Protein AF-A0A085WSA6-F1 (afdb_monomer_lite)

pLDDT: mean 85.79, std 12.29, range [31.09, 98.12]

Sequence (160 aa):
MALFDLDTLQKKAIEDCLKFAQEHMNGDFVAEPIPVPDDAALTWDPIELRYVADRSMVLWRRYGQFEVVLDADDRVVGYVDHDKWEKCRWEPLTDAEALAIARTSGLLRPGLTLVESRQGEKGSLELRFEGKEPSDGLRVCINPARRAVISILPVEEGAR

Organism: NCBI:txid394096

Radius of gyration: 24.06 Å; chains: 1; bounding box: 56×36×71 Å

Structure (mmCIF, N/CA/C/O backbone):
data_AF-A0A085WSA6-F1
#
_entry.id   AF-A0A085WSA6-F1
#
loop_
_atom_site.group_PDB
_atom_site.id
_atom_site.type_symbol
_atom_site.label_atom_id
_atom_site.label_alt_id
_atom_site.label_comp_id
_atom_site.label_asym_id
_atom_site.label_entity_id
_atom_site.label_seq_id
_atom_site.pdbx_PDB_ins_code
_atom_site.Cartn_x
_atom_site.Cartn_y
_atom_site.Cartn_z
_atom_site.occupancy
_atom_site.B_iso_or_equiv
_atom_site.auth_seq_id
_atom_site.auth_comp_id
_atom_site.auth_asym_id
_atom_site.auth_atom_id
_atom_site.pdbx_PDB_model_num
ATOM 1 N N . MET A 1 1 ? 36.422 -4.913 -36.076 1.00 46.22 1 MET A N 1
ATOM 2 C CA . MET A 1 1 ? 35.046 -4.436 -35.834 1.00 46.22 1 MET A CA 1
ATOM 3 C C . MET A 1 1 ? 34.499 -5.299 -34.711 1.00 46.22 1 MET A C 1
ATOM 5 O O . MET A 1 1 ? 34.377 -6.498 -34.921 1.00 46.22 1 MET A O 1
ATOM 9 N N . ALA A 1 2 ? 34.355 -4.761 -33.499 1.00 44.84 2 ALA A N 1
ATOM 10 C CA . ALA A 1 2 ? 33.843 -5.550 -32.382 1.00 44.84 2 ALA A CA 1
ATOM 11 C C . ALA A 1 2 ? 32.344 -5.773 -32.617 1.00 44.84 2 ALA A C 1
ATOM 13 O O . ALA A 1 2 ? 31.564 -4.826 -32.562 1.00 44.84 2 ALA A O 1
ATOM 14 N N . LEU A 1 3 ? 31.970 -7.004 -32.965 1.00 56.03 3 LEU A N 1
ATOM 15 C CA . LEU A 1 3 ? 30.589 -7.459 -32.881 1.00 56.03 3 LEU A CA 1
ATOM 16 C C . LEU A 1 3 ? 30.274 -7.530 -31.389 1.00 56.03 3 LEU A C 1
ATOM 18 O O . LEU A 1 3 ? 30.758 -8.427 -30.705 1.00 56.03 3 LEU A O 1
ATOM 22 N N . PHE A 1 4 ? 29.559 -6.536 -30.868 1.00 60.75 4 PHE A N 1
ATOM 23 C CA . PHE A 1 4 ? 28.957 -6.677 -29.551 1.00 60.75 4 PHE A CA 1
ATOM 24 C C . PHE A 1 4 ? 27.943 -7.816 -29.635 1.00 60.75 4 PHE A C 1
ATOM 26 O O . PHE A 1 4 ? 27.105 -7.825 -30.539 1.00 60.75 4 PHE A O 1
ATOM 33 N N . ASP A 1 5 ? 28.048 -8.786 -28.732 1.00 78.62 5 ASP A N 1
ATOM 34 C 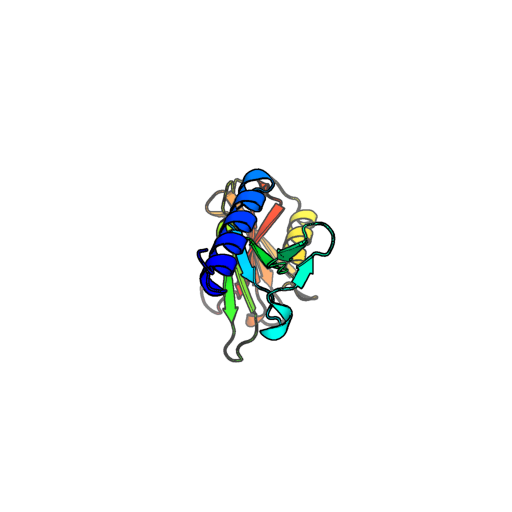CA . ASP A 1 5 ? 26.991 -9.774 -28.566 1.00 78.62 5 ASP A CA 1
ATOM 35 C C . ASP A 1 5 ? 25.708 -9.092 -28.055 1.00 78.62 5 ASP A C 1
ATOM 37 O O . ASP A 1 5 ? 25.730 -7.992 -27.485 1.00 78.62 5 ASP A O 1
ATOM 41 N N . LEU A 1 6 ? 24.566 -9.727 -28.320 1.00 76.62 6 LEU A N 1
ATOM 42 C CA . LEU A 1 6 ? 23.249 -9.204 -27.948 1.00 76.62 6 LEU A CA 1
ATOM 43 C C . LEU A 1 6 ? 23.136 -8.963 -26.436 1.00 76.62 6 LEU A C 1
ATOM 45 O O . LEU A 1 6 ? 22.513 -7.987 -26.021 1.00 76.62 6 LEU A O 1
ATOM 49 N N . ASP A 1 7 ? 23.805 -9.783 -25.626 1.00 81.50 7 ASP A N 1
ATOM 50 C CA . ASP A 1 7 ? 23.835 -9.647 -24.169 1.00 81.50 7 ASP A CA 1
ATOM 51 C C . ASP A 1 7 ? 24.497 -8.337 -23.729 1.00 81.50 7 ASP A C 1
ATOM 53 O O . ASP A 1 7 ? 24.024 -7.663 -22.810 1.00 81.50 7 ASP A O 1
ATOM 57 N N . THR A 1 8 ? 25.582 -7.939 -24.394 1.00 84.94 8 THR A N 1
ATOM 58 C CA . THR A 1 8 ? 26.280 -6.681 -24.114 1.00 84.94 8 THR A CA 1
ATOM 59 C C . THR A 1 8 ? 25.427 -5.478 -24.504 1.00 84.94 8 THR A C 1
ATOM 61 O O . THR A 1 8 ? 25.347 -4.510 -23.745 1.00 84.94 8 THR A O 1
ATOM 64 N N . LEU A 1 9 ? 24.748 -5.538 -25.654 1.00 82.56 9 LEU A N 1
ATOM 65 C CA . LEU A 1 9 ? 23.822 -4.483 -26.081 1.00 82.56 9 LEU A CA 1
ATOM 66 C C . LEU A 1 9 ? 22.624 -4.366 -25.129 1.00 82.56 9 LEU A C 1
ATOM 68 O O . LEU A 1 9 ? 22.225 -3.257 -24.777 1.00 82.56 9 LEU A O 1
ATOM 72 N N . GLN A 1 10 ? 22.103 -5.496 -24.647 1.00 82.44 10 GLN A N 1
ATOM 73 C CA . GLN A 1 10 ? 21.009 -5.527 -23.682 1.00 82.44 10 GLN A CA 1
ATOM 74 C C . GLN A 1 10 ? 21.408 -4.911 -22.338 1.00 82.44 10 GLN A C 1
ATOM 76 O O . GLN A 1 10 ? 20.665 -4.091 -21.800 1.00 82.44 10 GLN A O 1
ATOM 81 N N . LYS A 1 11 ? 22.585 -5.258 -21.802 1.00 87.31 11 LYS A N 1
ATOM 82 C CA . LYS A 1 11 ? 23.098 -4.654 -20.560 1.00 87.31 11 LYS A CA 1
ATOM 83 C C . LYS A 1 11 ? 23.214 -3.140 -20.683 1.00 87.31 11 LYS A C 1
ATOM 85 O O . LYS A 1 11 ? 22.754 -2.421 -19.803 1.00 87.31 11 LYS A O 1
ATOM 90 N N . LYS A 1 12 ? 23.750 -2.661 -21.806 1.00 87.94 12 LYS A N 1
ATOM 91 C CA . LYS A 1 12 ? 23.886 -1.228 -22.058 1.00 87.94 12 LYS A CA 1
ATOM 92 C C . LYS A 1 12 ? 22.534 -0.515 -22.158 1.00 87.94 12 LYS A C 1
ATOM 94 O O . LYS A 1 12 ? 22.364 0.545 -21.570 1.00 87.94 12 LYS A O 1
ATOM 99 N N . ALA A 1 13 ? 21.558 -1.114 -22.838 1.00 86.38 13 ALA A N 1
ATOM 100 C CA . ALA A 1 13 ? 20.213 -0.551 -22.923 1.00 86.38 13 ALA A CA 1
ATOM 101 C C . ALA A 1 13 ? 19.529 -0.459 -21.543 1.00 86.38 13 ALA A C 1
ATOM 103 O O . ALA A 1 13 ? 18.841 0.521 -21.260 1.00 86.38 13 ALA A O 1
ATOM 104 N N . ILE A 1 14 ? 19.750 -1.445 -20.662 1.00 90.06 14 ILE A N 1
ATOM 105 C CA . ILE A 1 14 ? 19.286 -1.406 -19.265 1.00 90.06 14 ILE A CA 1
ATOM 106 C C . ILE A 1 14 ? 19.958 -0.254 -18.505 1.00 90.06 14 ILE A C 1
ATOM 108 O O . ILE A 1 14 ? 19.267 0.513 -17.836 1.00 90.06 14 ILE A O 1
ATOM 112 N N . GLU A 1 15 ? 21.281 -0.105 -18.619 1.00 91.56 15 GLU A N 1
ATOM 113 C CA . GLU A 1 15 ? 22.037 0.980 -17.974 1.00 91.56 15 GLU A CA 1
ATOM 114 C C . GLU A 1 15 ? 21.551 2.367 -18.420 1.00 91.56 15 GLU A C 1
ATOM 116 O O . GLU A 1 15 ? 21.279 3.222 -17.576 1.00 91.56 15 GLU A O 1
ATOM 121 N N . ASP A 1 16 ? 21.378 2.575 -19.728 1.00 90.19 16 ASP A N 1
ATOM 122 C CA . ASP A 1 16 ? 20.907 3.844 -20.289 1.00 90.19 16 ASP A CA 1
ATOM 123 C C . ASP A 1 16 ? 19.463 4.155 -19.847 1.00 90.19 16 ASP A C 1
ATOM 125 O O . ASP A 1 16 ? 19.151 5.294 -19.488 1.00 90.19 16 ASP A O 1
ATOM 129 N N . CYS A 1 17 ? 18.591 3.141 -19.791 1.00 89.81 17 CYS A N 1
ATOM 130 C CA . CYS A 1 17 ? 17.216 3.287 -19.309 1.00 89.81 17 CYS A CA 1
ATOM 131 C C . CYS A 1 17 ? 17.165 3.664 -17.819 1.00 89.81 17 CYS A C 1
ATOM 133 O O . CYS A 1 17 ? 16.445 4.589 -17.432 1.00 89.81 17 CYS A O 1
ATOM 135 N N . LEU A 1 18 ? 17.965 2.996 -16.981 1.00 91.50 18 LEU A N 1
ATOM 136 C CA . LEU A 1 18 ? 18.064 3.304 -15.552 1.00 91.50 18 LEU A CA 1
ATOM 137 C C . LEU A 1 18 ? 18.642 4.698 -15.309 1.00 91.50 18 LEU A C 1
ATOM 139 O O . LEU A 1 18 ? 18.139 5.422 -14.450 1.00 91.50 18 LEU A O 1
ATOM 143 N N . LYS A 1 19 ? 19.654 5.100 -16.081 1.00 92.81 19 LYS A N 1
ATOM 144 C CA . LYS A 1 19 ? 20.222 6.448 -16.010 1.00 92.81 19 LYS A CA 1
ATOM 145 C C . LYS A 1 19 ? 19.176 7.507 -16.358 1.00 92.81 19 LYS A C 1
ATOM 147 O O . LYS A 1 19 ? 19.000 8.457 -15.599 1.00 92.81 19 LYS A O 1
ATOM 152 N N . PHE A 1 20 ? 18.438 7.319 -17.453 1.00 90.75 20 PHE A N 1
ATOM 153 C CA . PHE A 1 20 ? 17.351 8.223 -17.829 1.00 90.75 20 PHE A CA 1
ATOM 154 C C . PHE A 1 20 ? 16.303 8.339 -16.712 1.00 90.75 20 PHE A C 1
ATOM 156 O O . PHE A 1 20 ? 15.896 9.448 -16.360 1.00 90.75 20 PHE A O 1
ATOM 163 N N . ALA A 1 21 ? 15.906 7.208 -16.117 1.00 89.38 21 ALA A N 1
ATOM 164 C CA . ALA A 1 21 ? 14.967 7.169 -15.002 1.00 89.38 21 ALA A CA 1
ATOM 165 C C . ALA A 1 21 ? 15.470 7.948 -13.779 1.00 89.38 21 ALA A C 1
ATOM 167 O O . ALA A 1 21 ? 14.713 8.728 -13.212 1.00 89.38 21 ALA A O 1
ATOM 168 N N . GLN A 1 22 ? 16.739 7.779 -13.402 1.00 89.19 22 GLN A N 1
ATOM 169 C CA . GLN A 1 22 ? 17.362 8.490 -12.279 1.00 89.19 22 GLN A CA 1
ATOM 170 C C . GLN A 1 22 ? 17.465 10.004 -12.516 1.00 89.19 22 GLN A C 1
ATOM 172 O O . GLN A 1 22 ? 17.350 10.780 -11.571 1.00 89.19 22 GLN A O 1
ATOM 177 N N . GLU A 1 23 ? 17.680 10.432 -13.762 1.00 92.69 23 GLU A N 1
ATOM 178 C CA . GLU A 1 23 ? 17.789 11.852 -14.119 1.00 92.69 23 GLU A CA 1
ATOM 179 C C . GLU A 1 23 ? 16.428 12.569 -14.152 1.00 92.69 23 GLU A C 1
ATOM 181 O O . GLU A 1 23 ? 16.361 13.768 -13.879 1.00 92.69 23 GLU A O 1
ATOM 186 N N . HIS A 1 24 ? 15.343 11.855 -14.472 1.00 89.69 24 HIS A N 1
ATOM 187 C CA . HIS A 1 24 ? 14.033 12.465 -14.744 1.00 89.69 24 HIS A CA 1
ATOM 188 C C . HIS A 1 24 ? 12.942 12.096 -13.733 1.00 89.69 24 HIS A C 1
ATOM 190 O O . HIS A 1 24 ? 11.875 12.713 -13.730 1.00 89.69 24 HIS A O 1
ATOM 196 N N . MET A 1 25 ? 13.168 11.097 -12.878 1.00 85.94 25 MET A N 1
ATOM 197 C CA . MET A 1 25 ? 12.170 10.587 -11.942 1.00 85.94 25 MET A CA 1
ATOM 198 C C . MET A 1 25 ? 12.766 10.335 -10.556 1.00 85.94 25 MET A C 1
ATOM 200 O O . MET A 1 25 ? 13.924 9.966 -10.405 1.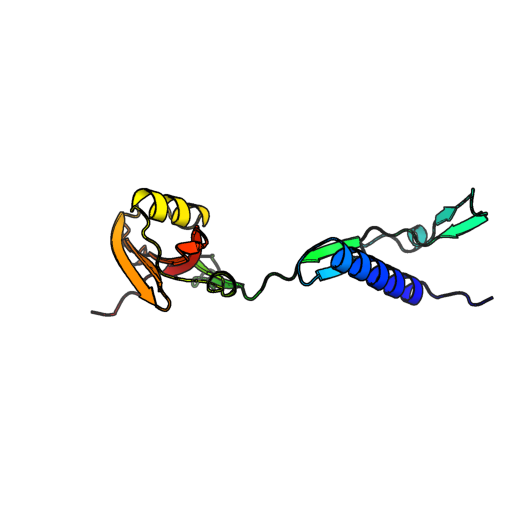00 85.94 25 MET A O 1
ATOM 204 N N . ASN A 1 26 ? 11.932 10.465 -9.523 1.00 76.69 26 ASN A N 1
ATOM 205 C CA . ASN A 1 26 ? 12.326 10.170 -8.147 1.00 76.69 26 ASN A CA 1
ATOM 206 C C . ASN A 1 26 ? 11.987 8.720 -7.773 1.00 76.69 26 ASN A C 1
ATOM 208 O O . ASN A 1 26 ? 10.811 8.343 -7.765 1.00 76.69 26 ASN A O 1
ATOM 212 N N . GLY A 1 27 ? 12.993 7.944 -7.372 1.00 78.00 27 GLY A N 1
ATOM 213 C CA . GLY A 1 27 ? 12.833 6.596 -6.829 1.00 78.00 27 GLY A CA 1
ATOM 214 C C . GLY A 1 27 ? 13.989 5.671 -7.188 1.00 78.00 27 GLY A C 1
ATOM 215 O O . GLY A 1 27 ? 14.862 6.027 -7.976 1.00 78.00 27 GLY A O 1
ATOM 216 N N . ASP A 1 28 ? 13.955 4.468 -6.625 1.00 83.81 28 ASP A N 1
ATOM 217 C CA . ASP A 1 28 ? 14.820 3.373 -7.048 1.00 83.81 28 ASP A CA 1
ATOM 218 C C . ASP A 1 28 ? 14.109 2.588 -8.148 1.00 83.81 28 ASP A C 1
ATOM 220 O O . ASP A 1 28 ? 12.935 2.241 -8.003 1.00 83.81 28 ASP A O 1
ATOM 224 N N . PHE A 1 29 ? 14.796 2.304 -9.253 1.00 88.75 29 PHE A N 1
ATOM 225 C CA . PHE A 1 29 ? 14.196 1.665 -10.424 1.00 88.75 29 PHE A CA 1
ATOM 226 C C . PHE A 1 29 ? 14.914 0.370 -10.808 1.00 88.75 29 PHE A C 1
ATOM 228 O O . PHE A 1 29 ? 16.105 0.192 -10.554 1.00 88.75 29 PHE A O 1
ATOM 235 N N . VAL A 1 30 ? 14.169 -0.534 -11.436 1.00 90.19 30 VAL A N 1
ATOM 236 C CA . VAL A 1 30 ? 14.650 -1.748 -12.097 1.00 90.19 30 VAL A CA 1
ATOM 237 C C . VAL A 1 30 ? 14.122 -1.717 -13.523 1.00 90.19 30 VAL A C 1
ATOM 239 O O . VAL A 1 30 ? 12.931 -1.500 -13.726 1.00 90.19 30 VAL A O 1
ATOM 242 N N . ALA A 1 31 ? 14.996 -1.915 -14.504 1.00 90.88 31 ALA A N 1
ATOM 243 C CA . ALA A 1 31 ? 14.615 -2.000 -15.907 1.00 90.88 31 ALA A CA 1
ATOM 244 C C . ALA A 1 31 ? 14.737 -3.450 -16.377 1.00 90.88 31 ALA A C 1
ATOM 246 O O . ALA A 1 31 ? 15.751 -4.105 -16.128 1.00 90.88 31 ALA A O 1
ATOM 247 N N . GLU A 1 32 ? 13.707 -3.935 -17.059 1.00 88.75 32 GLU A N 1
ATOM 248 C CA . GLU A 1 32 ? 13.643 -5.284 -17.611 1.00 88.75 32 GLU A CA 1
ATOM 249 C C . GLU A 1 32 ? 13.273 -5.216 -19.097 1.00 88.75 32 GLU A C 1
ATOM 251 O O . GLU A 1 32 ? 12.353 -4.482 -19.468 1.00 88.75 32 GLU A O 1
ATOM 256 N N . PRO A 1 33 ? 13.960 -5.965 -19.973 1.00 86.19 33 PRO A N 1
ATOM 257 C CA . PRO A 1 33 ? 13.609 -6.007 -21.384 1.00 86.19 33 PRO A CA 1
ATOM 258 C C . PRO A 1 33 ? 12.274 -6.715 -21.584 1.00 86.19 33 PRO A C 1
ATOM 260 O O . PRO A 1 33 ? 12.040 -7.789 -21.029 1.00 86.19 33 PRO A O 1
ATOM 263 N N . ILE A 1 34 ? 11.421 -6.146 -22.436 1.00 82.75 34 ILE A N 1
ATOM 264 C CA . ILE A 1 34 ? 10.235 -6.859 -22.906 1.00 82.75 34 ILE A CA 1
ATOM 265 C C . ILE A 1 34 ? 10.715 -8.014 -23.797 1.00 82.75 34 ILE A C 1
ATOM 267 O O . ILE A 1 34 ? 11.481 -7.766 -24.736 1.00 82.75 34 ILE A O 1
ATOM 271 N N . PRO A 1 35 ? 10.301 -9.267 -23.528 1.00 77.81 35 PRO A N 1
ATOM 272 C CA . PRO A 1 35 ? 10.678 -10.396 -24.363 1.00 77.81 35 PRO A CA 1
ATOM 273 C C . PRO A 1 35 ? 10.200 -10.178 -25.801 1.00 77.81 35 PRO A C 1
ATOM 275 O O . PRO A 1 35 ? 9.007 -10.007 -26.050 1.00 77.81 35 PRO A O 1
ATOM 278 N N . VAL A 1 36 ? 11.137 -10.209 -26.744 1.00 70.06 36 VAL A N 1
ATOM 279 C CA . VAL A 1 36 ? 10.875 -10.232 -28.186 1.00 70.06 36 VAL A CA 1
ATOM 280 C C . VAL A 1 36 ? 11.586 -11.440 -28.794 1.00 70.06 36 VAL A C 1
ATOM 282 O O . VAL A 1 36 ? 12.613 -11.854 -28.249 1.00 70.06 36 VAL A O 1
ATOM 285 N N . PRO A 1 37 ? 11.063 -12.020 -29.890 1.00 71.75 37 PRO A N 1
ATOM 286 C CA . PRO A 1 37 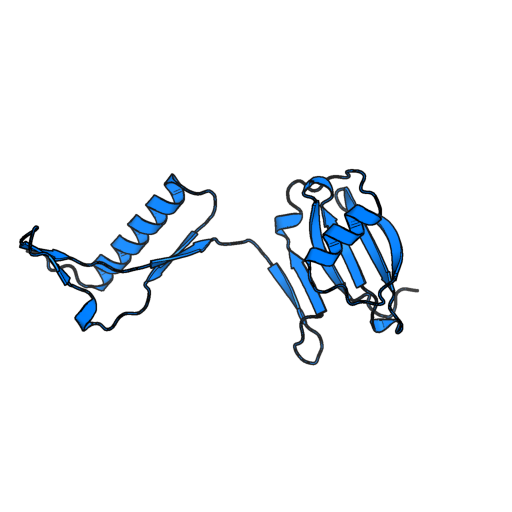? 11.767 -13.050 -30.648 1.00 71.75 37 PRO A CA 1
ATOM 287 C C . PRO A 1 37 ? 13.207 -12.629 -30.996 1.00 71.75 37 PRO A C 1
ATOM 289 O O . PRO A 1 37 ? 13.458 -11.457 -31.283 1.00 71.75 37 PRO A O 1
ATOM 292 N N . ASP A 1 38 ? 14.156 -13.570 -30.968 1.00 64.44 38 ASP A N 1
ATOM 293 C CA . ASP A 1 38 ? 15.588 -13.275 -31.159 1.00 64.44 38 ASP A CA 1
ATOM 294 C C . ASP A 1 38 ? 15.906 -12.671 -32.539 1.00 64.44 38 ASP A C 1
ATOM 296 O O . ASP A 1 38 ? 16.843 -11.883 -32.676 1.00 64.44 38 ASP A O 1
ATOM 300 N N . ASP A 1 39 ? 15.097 -12.977 -33.556 1.00 63.50 39 ASP A N 1
ATOM 301 C CA . ASP A 1 39 ? 15.182 -12.410 -34.906 1.00 63.50 39 ASP A CA 1
ATOM 302 C C . ASP A 1 39 ? 14.682 -10.955 -34.999 1.00 63.50 39 ASP A C 1
ATOM 304 O O . ASP A 1 39 ? 14.947 -10.280 -35.993 1.00 63.50 39 ASP A O 1
ATOM 308 N N . ALA A 1 40 ? 14.034 -10.442 -33.949 1.00 62.88 40 ALA A N 1
ATOM 309 C CA . ALA A 1 40 ? 13.605 -9.050 -33.813 1.00 62.88 40 ALA A CA 1
ATOM 310 C C . ALA A 1 40 ? 14.545 -8.206 -32.925 1.00 62.88 40 ALA A C 1
ATOM 312 O O . ALA A 1 40 ? 14.266 -7.038 -32.662 1.00 62.88 40 ALA A O 1
ATOM 313 N N . ALA A 1 41 ? 15.659 -8.774 -32.448 1.00 65.81 41 ALA A N 1
ATOM 314 C CA . ALA A 1 41 ? 16.577 -8.097 -31.529 1.00 65.81 41 ALA A CA 1
ATOM 315 C C . ALA A 1 41 ? 17.419 -6.984 -32.179 1.00 65.81 41 ALA A C 1
ATOM 317 O O . ALA A 1 41 ? 17.917 -6.104 -31.473 1.00 65.81 41 ALA A O 1
ATOM 318 N N . LEU A 1 42 ? 17.602 -7.047 -33.501 1.00 76.81 42 LEU A N 1
ATOM 319 C CA . LEU A 1 42 ? 18.316 -6.059 -34.304 1.00 76.81 42 LEU A CA 1
ATOM 320 C C . LEU A 1 42 ? 17.452 -5.660 -35.493 1.00 76.81 42 LEU A C 1
ATOM 322 O O . LEU A 1 42 ? 17.048 -6.503 -36.291 1.00 76.81 42 LEU A O 1
ATOM 326 N N . THR A 1 43 ? 17.224 -4.366 -35.649 1.00 77.50 43 THR A N 1
ATOM 327 C CA . THR A 1 43 ? 16.494 -3.798 -36.780 1.00 77.50 43 THR A CA 1
ATOM 328 C C . THR A 1 43 ? 17.466 -3.037 -37.676 1.00 77.50 43 THR A C 1
ATOM 330 O O . THR A 1 43 ? 18.408 -2.403 -37.206 1.00 77.50 43 THR A O 1
ATOM 333 N N . TRP A 1 44 ? 17.307 -3.148 -38.996 1.00 83.44 44 TRP A N 1
ATOM 334 C CA . TRP A 1 44 ? 18.098 -2.349 -39.934 1.00 83.44 44 TRP A CA 1
ATOM 335 C C . TRP A 1 44 ? 17.558 -0.919 -39.968 1.00 83.44 44 TRP A C 1
ATOM 337 O O . TRP A 1 44 ? 16.395 -0.716 -40.317 1.00 83.44 44 TRP A O 1
ATOM 347 N N . ASP A 1 45 ? 18.404 0.059 -39.649 1.00 82.19 45 ASP A N 1
ATOM 348 C CA . ASP A 1 45 ? 18.097 1.477 -39.802 1.00 82.19 45 ASP A CA 1
ATOM 349 C C . ASP A 1 45 ? 18.575 1.961 -41.188 1.00 82.19 45 ASP A C 1
ATOM 351 O O . ASP A 1 45 ? 19.786 2.031 -41.436 1.00 82.19 45 ASP A O 1
ATOM 355 N N . PRO A 1 46 ? 17.657 2.295 -42.118 1.00 84.38 46 PRO A N 1
ATOM 356 C CA . PRO A 1 46 ? 18.020 2.734 -43.462 1.00 84.38 46 PRO A CA 1
ATOM 357 C C . PRO A 1 46 ? 18.551 4.175 -43.523 1.00 84.38 46 PRO A C 1
ATOM 359 O O . PRO A 1 46 ? 19.098 4.554 -44.557 1.00 84.38 46 PRO A O 1
ATOM 362 N N . ILE A 1 47 ? 18.386 4.978 -42.469 1.00 85.94 47 ILE A N 1
ATOM 363 C CA . ILE A 1 47 ? 18.894 6.356 -42.391 1.00 85.94 47 ILE A CA 1
ATOM 364 C C . ILE A 1 47 ? 20.345 6.325 -41.918 1.00 85.94 47 ILE A C 1
ATOM 366 O O . ILE A 1 47 ? 21.228 6.903 -42.549 1.00 85.94 47 ILE A O 1
ATOM 370 N N . GLU A 1 48 ? 20.595 5.597 -40.834 1.00 83.75 48 GLU A N 1
ATOM 371 C CA . GLU A 1 48 ? 21.920 5.474 -40.222 1.00 83.75 48 GLU A CA 1
ATOM 372 C C . GLU A 1 48 ? 22.795 4.401 -40.897 1.00 83.75 48 GLU A C 1
ATOM 374 O O . GLU A 1 48 ? 23.978 4.268 -40.576 1.00 83.75 48 GLU A O 1
ATOM 379 N N . LEU A 1 49 ? 22.218 3.631 -41.830 1.00 88.19 49 LEU A N 1
ATOM 380 C CA . LEU A 1 49 ? 22.860 2.559 -42.599 1.00 88.19 49 LEU A CA 1
ATOM 381 C C . LEU A 1 49 ? 23.561 1.517 -41.708 1.00 88.19 49 LEU A C 1
ATOM 383 O O . LEU A 1 49 ? 24.669 1.059 -42.006 1.00 88.19 49 LEU A O 1
ATOM 387 N N . ARG A 1 50 ? 22.914 1.138 -40.600 1.00 81.62 50 ARG A N 1
ATOM 388 C CA . ARG A 1 50 ? 23.434 0.167 -39.623 1.00 81.62 50 ARG A CA 1
ATOM 389 C C . ARG A 1 50 ? 22.316 -0.629 -38.959 1.00 81.62 50 ARG A C 1
ATOM 391 O O . ARG A 1 50 ? 21.177 -0.182 -38.894 1.00 81.62 50 ARG A O 1
ATOM 398 N N . TYR A 1 51 ? 22.662 -1.792 -38.408 1.00 80.25 51 TYR A N 1
ATOM 399 C CA . TYR A 1 51 ? 21.776 -2.488 -37.476 1.00 80.25 51 TYR A CA 1
ATOM 400 C C . TYR A 1 51 ? 21.760 -1.760 -36.133 1.00 80.25 51 TYR A C 1
ATOM 402 O O . TYR A 1 51 ? 22.819 -1.438 -35.586 1.00 80.25 51 TYR A O 1
ATOM 410 N N . VAL A 1 52 ? 20.564 -1.522 -35.609 1.00 81.69 52 VAL A N 1
ATOM 411 C CA . VAL A 1 52 ? 20.325 -0.920 -34.300 1.00 81.69 52 VAL A CA 1
ATOM 412 C C . VAL A 1 52 ? 19.614 -1.926 -33.401 1.00 81.69 52 VAL A C 1
ATOM 414 O O . VAL A 1 52 ? 18.781 -2.710 -33.850 1.00 81.69 52 VAL A O 1
ATOM 417 N N . ALA A 1 53 ? 19.979 -1.929 -32.123 1.00 77.62 53 ALA A N 1
ATOM 418 C CA . ALA A 1 53 ? 19.259 -2.670 -31.098 1.00 77.62 53 ALA A CA 1
ATOM 419 C C . ALA A 1 53 ? 18.228 -1.724 -30.478 1.00 77.62 53 ALA A C 1
ATOM 421 O O . ALA A 1 53 ? 18.568 -0.941 -29.593 1.00 77.62 53 ALA A O 1
ATOM 422 N N . ASP A 1 54 ? 16.994 -1.773 -30.976 1.00 72.19 54 ASP A N 1
ATOM 423 C CA . ASP A 1 54 ? 15.862 -1.051 -30.396 1.00 72.19 54 ASP A CA 1
ATOM 424 C C . ASP A 1 54 ? 14.998 -2.040 -29.609 1.00 72.19 54 ASP A C 1
ATOM 426 O O . ASP A 1 54 ? 14.426 -2.976 -30.172 1.00 72.19 54 ASP A O 1
ATOM 430 N N . ARG A 1 55 ? 14.960 -1.880 -28.284 1.00 72.81 55 ARG A N 1
ATOM 431 C CA . ARG A 1 55 ? 14.173 -2.734 -27.393 1.00 72.81 55 ARG A CA 1
ATOM 432 C C . ARG A 1 55 ? 13.358 -1.886 -26.439 1.00 72.81 55 ARG A C 1
ATOM 434 O O . ARG A 1 55 ? 13.888 -1.062 -25.698 1.00 72.81 55 ARG A O 1
ATOM 441 N N . SER A 1 56 ? 12.064 -2.179 -26.397 1.00 81.69 56 SER A N 1
ATOM 442 C CA . SER A 1 56 ? 11.189 -1.661 -25.354 1.00 81.69 56 SER A CA 1
ATOM 443 C C . SER A 1 56 ? 11.546 -2.290 -24.005 1.00 81.69 56 SER A C 1
ATOM 445 O O . SER A 1 56 ? 11.753 -3.502 -23.898 1.00 81.69 56 SER A O 1
ATOM 447 N N . MET A 1 57 ? 11.601 -1.453 -22.975 1.00 85.00 57 MET A N 1
ATOM 448 C CA . MET A 1 57 ? 11.887 -1.844 -21.597 1.00 85.00 57 MET A CA 1
ATOM 449 C C . MET A 1 57 ? 10.653 -1.595 -20.731 1.00 85.00 57 MET A C 1
ATOM 451 O O . MET A 1 57 ? 9.940 -0.608 -20.926 1.00 85.00 57 MET A O 1
ATOM 455 N N . VAL A 1 58 ? 10.428 -2.459 -19.746 1.00 88.56 58 VAL A N 1
ATOM 456 C CA . VAL A 1 58 ? 9.554 -2.159 -18.611 1.00 88.56 58 VAL A CA 1
ATOM 457 C C . VAL A 1 58 ? 10.416 -1.578 -17.507 1.00 88.56 58 VAL A C 1
ATOM 459 O O . VAL A 1 58 ? 11.453 -2.139 -17.155 1.00 88.56 58 VAL A O 1
ATOM 462 N N . LEU A 1 59 ? 9.981 -0.451 -16.955 1.00 87.12 59 LEU A N 1
ATOM 463 C CA . LEU A 1 59 ? 10.633 0.173 -15.820 1.00 87.12 59 LEU A CA 1
ATOM 464 C C . LEU A 1 59 ? 9.757 0.016 -14.579 1.00 87.12 59 LEU A C 1
ATOM 466 O O . LEU A 1 59 ? 8.674 0.592 -14.479 1.00 87.12 59 LEU A O 1
ATOM 470 N N . TRP A 1 60 ? 10.251 -0.751 -13.618 1.00 85.62 60 TRP A N 1
ATOM 471 C CA . TRP A 1 60 ? 9.630 -0.948 -12.321 1.00 85.62 60 TRP A CA 1
ATOM 472 C C . TRP A 1 60 ? 10.245 0.015 -11.316 1.00 85.62 60 TRP A C 1
ATOM 474 O O . TRP A 1 60 ? 11.461 0.050 -11.141 1.00 85.62 60 TRP A O 1
ATOM 484 N N . ARG A 1 61 ? 9.420 0.775 -10.599 1.00 82.69 61 ARG A N 1
ATOM 485 C CA . ARG A 1 61 ? 9.882 1.467 -9.395 1.00 82.69 61 ARG A CA 1
ATOM 486 C C . ARG A 1 61 ? 9.892 0.465 -8.246 1.00 82.69 61 ARG A C 1
ATOM 488 O O . ARG A 1 61 ? 8.862 -0.146 -7.969 1.00 82.69 61 ARG A O 1
ATOM 495 N N . ARG A 1 62 ? 11.023 0.318 -7.558 1.00 73.62 62 ARG A N 1
ATOM 496 C CA . ARG A 1 62 ? 11.066 -0.367 -6.267 1.00 73.62 62 ARG A CA 1
ATOM 497 C C . ARG A 1 62 ? 10.244 0.461 -5.286 1.00 73.62 62 ARG A C 1
ATOM 499 O O . ARG A 1 62 ? 10.649 1.546 -4.875 1.00 73.62 62 ARG A O 1
ATOM 506 N N . TYR A 1 63 ? 9.056 -0.032 -4.978 1.00 68.81 63 TYR A N 1
ATOM 507 C CA . TYR A 1 63 ? 8.351 0.348 -3.764 1.00 68.81 63 TYR A CA 1
ATOM 508 C C . TYR A 1 63 ? 8.974 -0.439 -2.608 1.00 68.81 63 TYR A C 1
ATOM 510 O O . TYR A 1 63 ? 9.535 -1.515 -2.835 1.00 68.81 63 TYR A O 1
ATOM 518 N N . GLY A 1 64 ? 8.984 0.128 -1.405 1.00 69.69 64 GLY A N 1
ATOM 519 C CA . GLY A 1 64 ? 9.616 -0.499 -0.255 1.00 69.69 64 GLY A CA 1
ATOM 520 C C . GLY A 1 64 ? 8.848 -1.714 0.252 1.00 69.69 64 GLY A C 1
ATOM 521 O O . GLY A 1 64 ? 8.099 -2.370 -0.474 1.00 69.69 64 GLY A O 1
ATOM 522 N N . GLN A 1 65 ? 9.100 -2.077 1.505 1.00 72.00 65 GLN A N 1
ATOM 523 C CA . GLN A 1 65 ? 8.592 -3.329 2.056 1.00 72.00 65 GLN A CA 1
ATOM 524 C C . GLN A 1 65 ? 7.075 -3.261 2.261 1.00 72.00 65 GLN A C 1
ATOM 526 O O . GLN A 1 65 ? 6.570 -2.471 3.061 1.00 72.00 65 GLN A O 1
ATOM 531 N N . PHE A 1 66 ? 6.368 -4.128 1.538 1.00 83.69 66 PHE A N 1
ATOM 532 C CA . PHE A 1 66 ? 4.931 -4.327 1.639 1.00 83.69 66 PHE A CA 1
ATOM 533 C C . PHE A 1 66 ? 4.663 -5.785 2.010 1.00 83.69 66 PHE A C 1
ATOM 535 O O . PHE A 1 66 ? 4.991 -6.699 1.253 1.00 83.69 66 PHE A O 1
ATOM 542 N N . GLU A 1 67 ? 4.096 -6.005 3.189 1.00 90.81 67 GLU A N 1
ATOM 543 C CA . GLU A 1 67 ? 3.740 -7.326 3.696 1.00 90.81 67 GLU A CA 1
ATOM 544 C C . GLU A 1 67 ? 2.247 -7.553 3.500 1.00 90.81 67 GLU A C 1
ATOM 546 O O . GLU A 1 67 ? 1.434 -6.707 3.867 1.00 90.81 67 GLU A O 1
ATOM 551 N N . VAL A 1 68 ? 1.875 -8.702 2.943 1.00 92.69 68 VAL A N 1
ATOM 552 C CA . VAL A 1 68 ? 0.477 -9.108 2.778 1.00 92.69 68 VAL A CA 1
ATOM 553 C C . VAL A 1 68 ? 0.155 -10.154 3.834 1.00 92.69 68 VAL A C 1
ATOM 555 O O . VAL A 1 68 ? 0.900 -11.117 3.998 1.00 92.69 68 VAL A O 1
ATOM 558 N N . VAL A 1 69 ? -0.960 -9.974 4.538 1.00 92.19 69 VAL A N 1
ATOM 559 C CA . VAL A 1 69 ? -1.461 -10.948 5.510 1.00 92.19 69 VAL A CA 1
ATOM 560 C C . VAL A 1 69 ? -2.477 -11.842 4.815 1.00 92.19 69 VAL A C 1
ATOM 562 O O . VAL A 1 69 ? -3.460 -11.346 4.252 1.00 92.19 69 VAL A O 1
ATOM 565 N N . LEU A 1 70 ? -2.221 -13.148 4.861 1.00 91.31 70 LEU A N 1
ATOM 566 C CA . LEU A 1 70 ? -3.081 -14.184 4.301 1.00 91.31 70 LEU A CA 1
ATOM 567 C C . LEU A 1 70 ? -3.781 -14.962 5.420 1.00 91.31 70 LEU A C 1
ATOM 569 O O . LEU A 1 70 ? -3.218 -15.130 6.503 1.00 91.31 70 LEU A O 1
ATOM 573 N N . ASP A 1 71 ? -5.004 -15.418 5.162 1.00 88.31 71 ASP A N 1
ATOM 574 C CA . ASP A 1 71 ? -5.671 -16.410 6.006 1.00 88.31 71 ASP A CA 1
ATOM 575 C C . ASP A 1 71 ? -5.222 -17.844 5.663 1.00 88.31 71 ASP A C 1
ATOM 577 O O . ASP A 1 71 ? -4.337 -18.065 4.836 1.00 88.31 71 ASP A O 1
ATOM 581 N N . ALA A 1 72 ? -5.827 -18.837 6.320 1.00 88.94 72 ALA A N 1
ATOM 582 C CA . ALA A 1 72 ? -5.516 -20.250 6.104 1.00 88.94 72 ALA A CA 1
ATOM 583 C C . ALA A 1 72 ? -5.885 -20.769 4.697 1.00 88.94 72 ALA A C 1
ATOM 585 O O . ALA A 1 72 ? -5.427 -21.846 4.321 1.00 88.94 72 ALA A O 1
ATOM 586 N N . ASP A 1 73 ? -6.692 -20.020 3.938 1.00 93.31 73 ASP A N 1
ATOM 587 C CA . ASP A 1 73 ? -7.117 -20.337 2.571 1.00 93.31 73 ASP A CA 1
ATOM 588 C C . ASP A 1 73 ? -6.336 -19.510 1.521 1.00 93.31 73 ASP A C 1
ATOM 590 O O . ASP A 1 73 ? -6.793 -19.361 0.383 1.00 93.31 73 ASP A O 1
ATOM 594 N N . ASP A 1 74 ? -5.188 -18.931 1.897 1.00 89.31 74 ASP A N 1
ATOM 595 C CA . ASP A 1 74 ? -4.350 -18.048 1.070 1.00 89.31 74 ASP A CA 1
ATOM 596 C C . ASP A 1 74 ? -5.074 -16.785 0.554 1.00 89.31 74 ASP A C 1
ATOM 598 O O . ASP A 1 74 ? -4.707 -16.200 -0.473 1.00 89.31 74 ASP A O 1
ATOM 602 N N . ARG A 1 75 ? -6.112 -16.313 1.256 1.00 87.88 75 ARG A N 1
ATOM 603 C CA . ARG A 1 75 ? -6.836 -15.087 0.884 1.00 87.88 75 ARG A CA 1
ATOM 604 C C . ARG A 1 75 ? -6.260 -13.878 1.596 1.00 87.88 75 ARG A C 1
ATOM 606 O O . ARG A 1 75 ? -5.940 -13.922 2.778 1.00 87.88 75 ARG A O 1
ATOM 613 N N . VAL A 1 76 ? -6.212 -12.750 0.890 1.00 89.81 76 VAL A N 1
ATOM 614 C CA . VAL A 1 76 ? -5.752 -11.476 1.455 1.00 89.81 76 VAL A CA 1
ATOM 615 C C . VAL A 1 76 ? -6.744 -10.960 2.497 1.00 89.81 76 VAL A C 1
ATOM 617 O O . VAL A 1 76 ? -7.877 -10.601 2.168 1.00 89.81 76 VAL A O 1
ATOM 620 N N . VAL A 1 77 ? -6.287 -10.869 3.745 1.00 91.25 77 VAL A N 1
ATOM 621 C CA . VAL A 1 77 ? -7.065 -10.352 4.884 1.00 91.25 77 VAL A CA 1
ATOM 622 C C . VAL A 1 77 ? -6.466 -9.092 5.505 1.00 91.25 77 VAL A C 1
ATOM 624 O O . VAL A 1 77 ? -7.110 -8.438 6.322 1.00 91.25 77 VAL A O 1
ATOM 627 N N . GLY A 1 78 ? -5.258 -8.707 5.099 1.00 93.69 78 GLY A N 1
ATOM 628 C CA . GLY A 1 78 ? -4.581 -7.535 5.634 1.00 93.69 78 GLY A CA 1
ATOM 629 C C . GLY A 1 78 ? -3.289 -7.209 4.904 1.00 93.69 78 GLY A C 1
ATOM 630 O O . GLY A 1 78 ? -2.877 -7.920 3.987 1.00 93.69 78 GLY A O 1
ATOM 631 N N . TYR A 1 79 ? -2.645 -6.125 5.321 1.00 94.62 79 TYR A N 1
ATOM 632 C CA . TYR A 1 79 ? -1.305 -5.763 4.874 1.00 94.62 79 TYR A CA 1
ATOM 633 C C . TYR A 1 79 ? -0.617 -4.794 5.841 1.00 94.62 79 TYR A C 1
ATOM 635 O O . TYR A 1 79 ? -1.269 -4.122 6.649 1.00 94.62 79 TYR A O 1
ATOM 643 N N . VAL A 1 80 ? 0.702 -4.669 5.691 1.00 94.81 80 VAL A N 1
ATOM 644 C CA . VAL A 1 80 ? 1.543 -3.638 6.308 1.00 94.81 80 VAL A CA 1
ATOM 645 C C . VAL A 1 80 ? 2.424 -3.004 5.234 1.00 94.81 80 VAL A C 1
ATOM 647 O O . VAL A 1 80 ? 3.158 -3.687 4.532 1.00 94.81 80 VAL A O 1
ATOM 650 N N . ASP A 1 81 ? 2.348 -1.684 5.108 1.00 93.00 81 ASP A N 1
ATOM 651 C CA . ASP A 1 81 ? 3.159 -0.878 4.200 1.00 93.00 81 ASP A CA 1
ATOM 652 C C . ASP A 1 81 ? 4.154 -0.061 5.027 1.00 93.00 81 ASP A C 1
ATOM 654 O O . ASP A 1 81 ? 3.806 0.969 5.621 1.00 93.00 81 ASP A O 1
ATOM 658 N N . HIS A 1 82 ? 5.392 -0.551 5.112 1.00 90.06 82 HIS A N 1
ATOM 659 C CA . HIS A 1 82 ? 6.396 0.030 6.002 1.00 90.06 82 HIS A CA 1
ATOM 660 C C . HIS A 1 82 ? 6.818 1.436 5.573 1.00 90.06 82 HIS A C 1
ATOM 662 O O . HIS A 1 82 ? 7.118 2.278 6.422 1.00 90.06 82 HIS A O 1
ATOM 668 N N . ASP A 1 83 ? 6.748 1.741 4.278 1.00 88.56 83 ASP A N 1
ATOM 669 C CA . ASP A 1 83 ? 7.111 3.053 3.737 1.00 88.56 83 ASP A CA 1
ATOM 670 C C . ASP A 1 83 ? 6.169 4.151 4.223 1.00 88.56 83 ASP A C 1
ATOM 672 O O . ASP A 1 83 ? 6.542 5.327 4.316 1.00 88.56 83 ASP A O 1
ATOM 676 N N . LYS A 1 84 ? 4.924 3.801 4.550 1.00 91.12 84 LYS A N 1
ATOM 677 C CA . LYS A 1 84 ? 3.944 4.768 5.046 1.00 91.12 84 LYS A CA 1
ATOM 678 C C . LYS A 1 84 ? 4.197 5.201 6.482 1.00 91.12 84 LYS A C 1
ATOM 680 O O . LYS A 1 84 ? 3.601 6.194 6.898 1.00 91.12 84 LYS A O 1
ATOM 685 N N . TRP A 1 85 ? 5.121 4.571 7.206 1.00 91.94 85 TRP A N 1
ATOM 686 C CA . TRP A 1 85 ? 5.617 5.111 8.473 1.00 91.94 85 TRP A CA 1
ATOM 687 C C . TRP A 1 85 ? 6.490 6.356 8.293 1.00 91.94 85 TRP A C 1
ATOM 689 O O . TRP A 1 85 ? 6.611 7.153 9.227 1.00 91.94 85 TRP A O 1
ATOM 699 N N . GLU A 1 86 ? 7.082 6.570 7.113 1.00 90.00 86 GLU A N 1
ATOM 700 C CA . GLU A 1 86 ? 7.937 7.731 6.873 1.00 90.00 86 GLU A CA 1
ATOM 701 C C . GLU A 1 86 ? 7.154 9.033 7.111 1.00 90.00 86 GLU A C 1
ATOM 703 O O . GLU A 1 86 ? 6.057 9.230 6.574 1.00 90.00 86 GLU A O 1
ATOM 708 N N . LYS A 1 87 ? 7.729 9.932 7.924 1.00 91.31 87 LYS A N 1
ATOM 709 C CA . LYS A 1 87 ? 7.137 11.226 8.317 1.00 91.31 87 LYS A CA 1
ATOM 710 C C . LYS A 1 87 ? 5.775 11.104 9.013 1.00 91.31 87 LYS A C 1
ATOM 712 O O . LYS A 1 87 ? 5.031 12.087 9.048 1.00 91.31 87 LYS A O 1
ATOM 717 N N . CYS A 1 88 ? 5.450 9.930 9.559 1.00 95.88 88 CYS A N 1
ATOM 718 C CA . CYS A 1 88 ? 4.278 9.758 10.404 1.00 95.88 88 CYS A CA 1
ATOM 719 C C . CYS A 1 88 ? 4.387 10.661 11.631 1.00 95.88 88 CYS A C 1
ATOM 721 O O . CYS A 1 88 ? 5.413 10.707 12.310 1.00 95.88 88 CYS A O 1
ATOM 723 N N . ARG A 1 89 ? 3.328 11.427 11.860 1.00 96.12 89 ARG A N 1
ATOM 724 C CA . ARG A 1 89 ? 3.159 12.314 13.004 1.00 96.12 89 ARG A CA 1
ATOM 725 C C . ARG A 1 89 ? 1.673 12.536 13.209 1.00 96.12 89 ARG A C 1
ATOM 727 O O . ARG A 1 89 ? 0.896 12.466 12.253 1.00 96.12 89 ARG A O 1
ATOM 734 N N . TRP A 1 90 ? 1.318 12.847 14.446 1.00 96.31 90 TRP A N 1
ATOM 735 C CA . TRP A 1 90 ? -0.064 13.111 14.792 1.00 96.31 90 TRP A CA 1
ATOM 736 C C . TRP A 1 90 ? -0.548 14.379 14.099 1.00 96.31 90 TRP A C 1
ATOM 738 O O . TRP A 1 90 ? 0.040 15.449 14.261 1.00 96.31 90 TRP A O 1
ATOM 748 N N . GLU A 1 91 ? -1.640 14.245 13.357 1.00 95.06 91 GLU A N 1
ATOM 749 C CA . GLU A 1 91 ? -2.435 15.353 12.850 1.00 95.06 91 GLU A CA 1
ATOM 750 C C . GLU A 1 91 ? -3.910 15.002 13.062 1.00 95.06 91 GLU A C 1
ATOM 752 O O . GLU A 1 91 ? -4.296 13.847 12.856 1.00 95.06 91 GLU A O 1
ATOM 757 N N . PRO A 1 92 ? -4.740 15.958 13.503 1.00 90.38 92 PRO A N 1
ATOM 758 C CA . PRO A 1 92 ? -6.150 15.695 13.727 1.00 90.38 92 PRO A CA 1
ATOM 759 C C . PRO A 1 92 ? -6.844 15.377 12.397 1.00 90.38 92 PRO A C 1
ATOM 761 O O . PRO A 1 92 ? -6.785 16.159 11.449 1.00 90.38 92 PRO A O 1
ATOM 764 N N . LEU A 1 93 ? -7.530 14.237 12.357 1.00 93.69 93 LEU A N 1
ATOM 765 C CA . LEU A 1 93 ? -8.461 13.856 11.300 1.00 93.69 93 LEU A CA 1
ATOM 766 C C . LEU A 1 93 ? -9.847 13.714 11.915 1.00 93.69 93 LEU A C 1
ATOM 768 O O . LEU A 1 93 ? -9.991 13.204 13.025 1.00 93.69 93 LEU A O 1
ATOM 772 N N . THR A 1 94 ? -10.873 14.142 11.189 1.00 93.62 94 THR A N 1
ATOM 773 C CA . THR A 1 94 ? -12.247 13.787 11.555 1.00 93.62 94 THR A CA 1
ATOM 774 C C . THR A 1 94 ? -12.482 12.293 11.322 1.00 93.62 94 THR A C 1
ATOM 776 O O . THR A 1 94 ? -11.865 11.697 10.436 1.00 93.62 94 THR A O 1
ATOM 779 N N . ASP A 1 95 ? -13.424 11.682 12.045 1.00 89.62 95 ASP A N 1
ATOM 780 C CA . ASP A 1 95 ? -13.777 10.269 11.828 1.00 89.62 95 ASP A CA 1
ATOM 781 C C . ASP A 1 95 ? -14.206 10.000 10.377 1.00 89.62 95 ASP A C 1
ATOM 783 O O . ASP A 1 95 ? -13.893 8.954 9.811 1.00 89.62 95 ASP A O 1
ATOM 787 N N . ALA A 1 96 ? -14.868 10.969 9.735 1.00 92.12 96 ALA A N 1
ATOM 788 C CA . ALA A 1 96 ? -15.250 10.882 8.330 1.00 92.12 96 ALA A CA 1
ATOM 789 C C . ALA A 1 96 ? -14.031 10.835 7.390 1.00 92.12 96 ALA A C 1
ATOM 791 O O . ALA A 1 96 ? -14.007 10.024 6.463 1.00 92.12 96 ALA A O 1
ATOM 792 N N . GLU A 1 97 ? -13.010 11.664 7.629 1.00 95.00 97 GLU A N 1
ATOM 793 C CA . GLU A 1 97 ? -11.758 11.636 6.861 1.00 95.00 97 GLU A CA 1
ATOM 794 C C . GLU A 1 97 ? -10.975 10.349 7.110 1.00 95.00 97 GLU A C 1
ATOM 796 O O . GLU A 1 97 ? -10.521 9.713 6.159 1.00 95.00 97 GLU A O 1
ATOM 801 N N . ALA A 1 98 ? -10.845 9.942 8.373 1.00 93.75 98 ALA A N 1
ATOM 802 C CA . ALA A 1 98 ? -10.152 8.721 8.757 1.00 93.75 98 ALA A CA 1
ATOM 803 C C . ALA A 1 98 ? -10.802 7.489 8.105 1.00 93.75 98 ALA A C 1
ATOM 805 O O . ALA A 1 98 ? -10.114 6.647 7.527 1.00 93.75 98 ALA A O 1
ATOM 806 N N . LEU A 1 99 ? -12.137 7.431 8.100 1.00 92.94 99 LEU A N 1
ATOM 807 C CA . LEU A 1 99 ? -12.902 6.379 7.437 1.00 92.94 99 LEU A CA 1
ATOM 808 C C . LEU A 1 99 ? -12.746 6.414 5.912 1.00 92.94 99 LEU A C 1
ATOM 810 O O . LEU A 1 99 ? -12.620 5.360 5.286 1.00 92.94 99 LEU A O 1
ATOM 814 N N . ALA A 1 100 ? -12.747 7.602 5.301 1.00 93.56 100 ALA A N 1
ATOM 815 C CA . ALA A 1 100 ? -12.526 7.750 3.865 1.00 93.56 100 ALA A CA 1
ATOM 816 C C . ALA A 1 100 ? -11.132 7.248 3.461 1.00 93.56 100 ALA A C 1
ATOM 818 O O . ALA A 1 100 ? -11.018 6.496 2.495 1.00 93.56 100 ALA A O 1
ATOM 819 N N . ILE A 1 101 ? -10.097 7.589 4.238 1.00 95.25 101 ILE A N 1
ATOM 820 C CA . ILE A 1 101 ? -8.726 7.105 4.040 1.00 95.25 101 ILE A CA 1
ATOM 821 C C . ILE A 1 101 ? -8.673 5.585 4.209 1.00 95.25 101 ILE A C 1
ATOM 823 O O . ILE A 1 101 ? -8.175 4.900 3.320 1.00 95.25 101 ILE A O 1
ATOM 827 N N . ALA A 1 102 ? -9.237 5.040 5.291 1.00 94.25 102 ALA A N 1
ATOM 828 C CA . ALA A 1 102 ? -9.262 3.600 5.541 1.00 94.25 102 ALA A CA 1
ATOM 829 C C . ALA A 1 102 ? -9.870 2.829 4.356 1.00 94.25 102 ALA A C 1
ATOM 831 O O . ALA A 1 102 ? -9.292 1.847 3.884 1.00 94.25 102 ALA A O 1
ATOM 832 N N . ARG A 1 103 ? -11.004 3.302 3.820 1.00 92.25 103 ARG A N 1
ATOM 833 C CA . ARG A 1 103 ? -11.724 2.666 2.701 1.00 92.25 103 ARG A CA 1
ATOM 834 C C . ARG A 1 103 ? -10.923 2.580 1.402 1.00 92.25 103 ARG A C 1
ATOM 836 O O . ARG A 1 103 ? -11.211 1.698 0.599 1.00 92.25 103 ARG A O 1
ATOM 843 N N . THR A 1 104 ? -9.908 3.425 1.204 1.00 90.25 104 THR A N 1
ATOM 844 C CA . THR A 1 104 ? -9.039 3.352 0.011 1.00 90.25 104 THR A CA 1
ATOM 845 C C . THR A 1 104 ? -8.274 2.030 -0.101 1.00 90.25 104 THR A C 1
ATOM 847 O O . THR A 1 104 ? -7.844 1.669 -1.190 1.00 90.25 104 THR A O 1
ATOM 850 N N . SER A 1 105 ? -8.151 1.283 1.000 1.00 87.50 105 SER A N 1
ATOM 851 C CA . SER A 1 105 ? -7.539 -0.048 1.025 1.00 87.50 105 SER A CA 1
ATOM 852 C C . SER A 1 105 ? -8.325 -1.135 0.287 1.00 87.50 105 SER A C 1
ATOM 854 O O . SER A 1 105 ?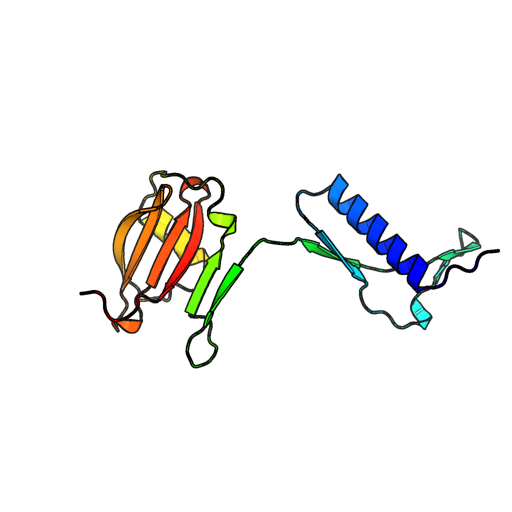 -7.760 -2.175 -0.032 1.00 87.50 105 SER A O 1
ATOM 856 N N . GLY A 1 106 ? -9.638 -0.959 0.096 1.00 88.12 106 GLY A N 1
ATOM 857 C CA . GLY A 1 106 ? -10.531 -2.003 -0.416 1.00 88.12 106 GLY A CA 1
ATOM 858 C C . GLY A 1 106 ? -10.836 -3.154 0.559 1.00 88.12 106 GLY A C 1
ATOM 859 O O . GLY A 1 106 ? -11.709 -3.965 0.263 1.00 88.12 106 GLY A O 1
ATOM 860 N N . LEU A 1 107 ? -10.184 -3.217 1.729 1.00 88.12 107 LEU A N 1
ATOM 861 C CA . LEU A 1 107 ? -10.381 -4.296 2.712 1.00 88.12 107 LEU A CA 1
ATOM 862 C C . LEU A 1 107 ? -11.485 -4.005 3.737 1.00 88.12 107 LEU A C 1
ATOM 864 O O . LEU A 1 107 ? -12.010 -4.934 4.350 1.00 88.12 107 LEU A O 1
ATOM 868 N N . LEU A 1 108 ? -11.891 -2.741 3.907 1.00 89.44 108 LEU A N 1
ATOM 869 C CA . LEU A 1 108 ? -13.045 -2.415 4.747 1.00 89.44 108 LEU A CA 1
ATOM 870 C C . LEU A 1 108 ? -14.347 -2.786 4.039 1.00 89.44 108 LEU A C 1
ATOM 872 O O . LEU A 1 108 ? -14.873 -2.029 3.219 1.00 89.44 108 LEU A O 1
ATOM 876 N N . ARG A 1 109 ? -14.888 -3.950 4.398 1.00 83.50 109 ARG A N 1
ATOM 877 C CA . ARG A 1 109 ? -16.164 -4.447 3.879 1.00 83.50 109 ARG A CA 1
ATOM 878 C C . ARG A 1 109 ? -17.345 -3.615 4.407 1.00 83.50 109 ARG A C 1
ATOM 880 O O . ARG A 1 109 ? -17.290 -3.090 5.525 1.00 83.50 109 ARG A O 1
ATOM 887 N N . PRO A 1 110 ? -18.449 -3.514 3.646 1.00 82.00 110 PRO A N 1
ATOM 888 C CA . PRO A 1 110 ? -19.700 -2.965 4.159 1.00 82.00 110 PRO A CA 1
ATOM 889 C C . PRO A 1 110 ? -20.166 -3.725 5.411 1.00 82.00 110 PRO A C 1
ATOM 891 O O . PRO A 1 110 ? -20.156 -4.953 5.427 1.00 82.00 110 PRO A O 1
ATOM 894 N N . GLY A 1 111 ? -20.601 -2.999 6.443 1.00 84.19 111 GLY A N 1
ATOM 895 C CA . GLY A 1 111 ? -21.088 -3.581 7.702 1.00 84.19 111 GLY A CA 1
ATOM 896 C C . GLY A 1 111 ? -20.095 -3.540 8.866 1.00 84.19 111 GLY A C 1
ATOM 897 O O . GLY A 1 111 ? -20.507 -3.791 9.993 1.00 84.19 111 GLY A O 1
ATOM 898 N N . LEU A 1 112 ? -18.834 -3.165 8.625 1.00 89.50 112 LEU A N 1
ATOM 899 C CA . LEU A 1 112 ? -17.892 -2.852 9.699 1.00 89.50 112 LEU A CA 1
ATOM 900 C C . LEU A 1 112 ? -18.238 -1.512 10.361 1.00 89.50 112 LEU A C 1
ATOM 902 O O . LEU A 1 112 ? -18.466 -0.511 9.675 1.00 89.50 112 LEU A O 1
ATOM 906 N N . THR A 1 113 ? -18.233 -1.490 11.691 1.00 91.69 113 THR A N 1
ATOM 907 C CA . THR A 1 113 ? -18.518 -0.302 12.506 1.00 91.69 113 THR A CA 1
ATOM 908 C C . THR A 1 113 ? -17.254 0.153 13.217 1.00 91.69 113 THR A C 1
ATOM 910 O O . THR A 1 113 ? -16.579 -0.655 13.847 1.00 91.69 113 THR A O 1
ATOM 913 N N . LEU A 1 114 ? -16.928 1.444 13.119 1.00 93.50 114 LEU A N 1
ATOM 914 C CA . LEU A 1 114 ? -15.837 2.043 13.888 1.00 93.50 114 LEU A CA 1
ATOM 915 C C . LEU A 1 114 ? -16.232 2.068 15.369 1.00 93.50 114 LEU A C 1
ATOM 917 O O . LEU A 1 114 ? -17.219 2.710 15.724 1.00 93.50 114 LEU A O 1
ATOM 921 N N . VAL A 1 115 ? -15.469 1.380 16.215 1.00 94.44 115 VAL A N 1
ATOM 922 C CA . VAL A 1 115 ? -15.734 1.283 17.662 1.00 94.44 115 VAL A CA 1
ATOM 923 C C . VAL A 1 115 ? -14.692 2.000 18.513 1.00 94.44 115 VAL A C 1
ATOM 925 O O . VAL A 1 115 ? -14.946 2.297 19.677 1.00 94.44 115 VAL A O 1
ATOM 928 N N . GLU A 1 116 ? -13.518 2.285 17.953 1.00 94.38 116 GLU A N 1
ATOM 929 C CA . GLU A 1 116 ? -12.442 2.994 18.644 1.00 94.38 116 GLU A CA 1
ATOM 930 C C . GLU A 1 116 ? -11.607 3.786 17.639 1.00 94.38 116 GLU A C 1
ATOM 932 O O . GLU A 1 116 ? -11.295 3.292 16.554 1.00 94.38 116 GLU A O 1
ATOM 937 N N . SER A 1 117 ? -11.230 5.001 18.026 1.00 95.06 117 SER A N 1
ATOM 938 C CA . SER A 1 117 ? -10.333 5.890 17.291 1.00 95.06 117 SER A CA 1
ATOM 939 C C . SER A 1 117 ? -9.392 6.524 18.305 1.00 95.06 117 SER A C 1
ATOM 941 O O . SER A 1 117 ? -9.843 7.163 19.260 1.00 95.06 117 SER A O 1
ATOM 943 N N . ARG A 1 118 ? -8.087 6.292 18.158 1.00 95.19 118 ARG A N 1
ATOM 944 C CA . ARG A 1 118 ? -7.086 6.784 19.109 1.00 95.19 118 ARG A CA 1
ATOM 945 C C . ARG A 1 118 ? -5.754 7.070 18.439 1.00 95.19 118 ARG A C 1
ATOM 947 O O . ARG A 1 118 ? -5.420 6.507 17.401 1.00 95.19 118 ARG A O 1
ATOM 954 N N . GLN A 1 119 ? -4.954 7.907 19.083 1.00 96.00 119 GLN A N 1
ATOM 955 C CA . GLN A 1 119 ? -3.562 8.075 18.697 1.00 96.00 119 GLN A CA 1
ATOM 956 C C . GLN A 1 119 ? -2.772 6.797 19.013 1.00 96.00 119 GLN A C 1
ATOM 958 O O . GLN A 1 119 ? -2.788 6.319 20.147 1.00 96.00 119 GLN A O 1
ATOM 963 N N . GLY A 1 120 ? -2.091 6.269 18.001 1.00 94.06 120 GLY A N 1
ATOM 964 C CA . GLY A 1 120 ? -1.212 5.111 18.091 1.00 94.06 120 GLY A CA 1
ATOM 965 C C . GLY A 1 120 ? 0.262 5.479 18.214 1.00 94.06 120 GLY A C 1
ATOM 966 O O . GLY A 1 120 ? 0.645 6.630 18.468 1.00 94.06 120 GLY A O 1
ATOM 967 N N . GLU A 1 121 ? 1.122 4.487 17.994 1.00 93.75 121 GLU A N 1
ATOM 968 C CA . GLU A 1 121 ? 2.571 4.693 18.009 1.00 93.75 121 GLU A CA 1
ATOM 969 C C . GLU A 1 121 ? 3.023 5.706 16.944 1.00 93.75 121 GLU A C 1
ATOM 971 O O . GLU A 1 121 ? 2.385 5.871 15.901 1.00 93.75 121 GLU A O 1
ATOM 976 N N . LYS A 1 122 ? 4.143 6.398 17.200 1.00 93.81 122 LYS A N 1
ATOM 977 C CA . LYS A 1 122 ? 4.779 7.337 16.249 1.00 93.81 122 LYS A CA 1
ATOM 978 C C . LYS A 1 122 ? 3.811 8.399 15.687 1.00 93.81 122 LYS A C 1
ATOM 980 O O . LYS A 1 122 ? 4.003 8.912 14.587 1.00 93.81 122 LYS A O 1
ATOM 985 N N . GLY A 1 123 ? 2.755 8.729 16.438 1.00 94.81 123 GLY A N 1
ATOM 986 C CA . GLY A 1 123 ? 1.734 9.693 16.025 1.00 94.81 123 GLY A CA 1
ATOM 987 C C . GLY A 1 123 ? 0.793 9.190 14.928 1.00 94.81 123 GLY A C 1
ATOM 988 O O . GLY A 1 123 ? 0.171 10.005 14.253 1.00 94.81 123 GLY A O 1
ATOM 989 N N . SER A 1 124 ? 0.694 7.879 14.726 1.00 97.31 124 SER A N 1
ATOM 990 C CA . SER A 1 124 ? -0.329 7.294 13.861 1.00 97.31 124 SER A CA 1
ATOM 991 C C . SER A 1 124 ? -1.735 7.471 14.445 1.00 97.31 124 SER A C 1
ATOM 993 O O . SER A 1 124 ? -1.909 7.778 15.627 1.00 97.31 124 SER A O 1
ATOM 995 N N . LEU A 1 125 ? -2.747 7.279 13.605 1.00 97.44 125 LEU A N 1
ATOM 996 C CA . LEU A 1 125 ? -4.136 7.129 14.020 1.00 97.44 125 LEU A CA 1
ATOM 997 C C . LEU A 1 125 ? -4.515 5.648 13.918 1.00 97.44 125 LEU A C 1
ATOM 999 O O . LEU A 1 125 ? -4.516 5.081 12.825 1.00 97.44 125 LEU A O 1
ATOM 1003 N N . GLU A 1 126 ? -4.831 5.039 15.056 1.00 97.00 126 GLU A N 1
ATOM 1004 C CA . GLU A 1 126 ? -5.329 3.671 15.162 1.00 97.00 126 GLU A CA 1
ATOM 1005 C C . GLU A 1 126 ? -6.855 3.683 15.199 1.00 97.00 126 GLU A C 1
ATOM 1007 O O . GLU A 1 126 ? -7.470 4.333 16.047 1.00 97.00 126 GLU A O 1
ATOM 1012 N N . LEU A 1 127 ? -7.461 2.925 14.293 1.00 96.44 127 LEU A N 1
ATOM 1013 C CA . LEU A 1 127 ? -8.896 2.700 14.227 1.00 96.44 127 LEU A CA 1
ATOM 1014 C C . LEU A 1 127 ? -9.184 1.220 14.473 1.00 96.44 127 LEU A C 1
ATOM 1016 O O . LEU A 1 127 ? -8.536 0.352 13.880 1.00 96.44 127 LEU A O 1
ATOM 1020 N N . ARG A 1 128 ? -10.190 0.928 15.296 1.00 95.50 128 ARG A N 1
ATOM 1021 C CA . ARG A 1 128 ? -10.701 -0.431 15.499 1.00 95.50 128 ARG A CA 1
ATOM 1022 C C . ARG A 1 128 ? -12.108 -0.534 14.940 1.00 95.50 128 ARG A C 1
ATOM 1024 O O . ARG A 1 128 ? -12.986 0.253 15.294 1.00 95.50 128 ARG A O 1
ATOM 1031 N N . PHE A 1 129 ? -12.305 -1.520 14.084 1.00 94.81 129 PHE A N 1
ATOM 1032 C CA . PHE A 1 129 ? -13.578 -1.846 13.472 1.00 94.81 129 PHE A CA 1
ATOM 1033 C C . PHE A 1 129 ? -14.060 -3.200 13.972 1.00 94.81 129 PHE A C 1
ATOM 1035 O O . PHE A 1 129 ? -13.271 -4.137 14.072 1.00 94.81 129 PHE A O 1
ATOM 1042 N N . GLU A 1 130 ? -15.355 -3.304 14.242 1.00 93.62 130 GLU A N 1
ATOM 1043 C CA . GLU A 1 130 ? -16.032 -4.560 14.570 1.00 93.62 130 GLU A CA 1
ATOM 1044 C C . GLU A 1 130 ? -17.042 -4.903 13.468 1.00 93.62 130 GLU A C 1
ATOM 1046 O O . GLU A 1 130 ? -17.700 -4.015 12.915 1.00 93.62 130 GLU A O 1
ATOM 1051 N N . GLY A 1 131 ? -17.129 -6.188 13.122 1.00 89.00 131 GLY A N 1
ATOM 1052 C CA . GLY A 1 131 ? -18.124 -6.722 12.195 1.00 89.00 131 GLY A CA 1
ATOM 1053 C C . GLY A 1 131 ? -19.273 -7.420 12.912 1.00 89.00 131 GLY A C 1
ATOM 1054 O O . GLY A 1 131 ? -19.533 -7.178 14.089 1.00 89.00 131 GLY A O 1
ATOM 1055 N N . LYS A 1 132 ? -19.998 -8.272 12.179 1.00 85.56 132 LYS A N 1
ATOM 1056 C CA . LYS A 1 132 ? -21.089 -9.065 12.766 1.00 85.56 132 LYS A CA 1
ATOM 1057 C C . LYS A 1 132 ? -20.544 -10.205 13.615 1.00 85.56 132 LYS A C 1
ATOM 1059 O O . LYS A 1 132 ? -21.129 -10.512 14.650 1.00 85.56 132 LYS A O 1
ATOM 1064 N N . GLU A 1 133 ? -19.448 -10.810 13.169 1.00 81.50 133 GLU A N 1
ATOM 1065 C CA . GLU A 1 133 ? -18.721 -11.826 13.918 1.00 81.50 133 GLU A CA 1
ATOM 1066 C C . GLU A 1 133 ? -17.463 -11.206 14.550 1.00 81.50 133 GLU A C 1
ATOM 1068 O O . GLU A 1 133 ? -16.872 -10.294 13.965 1.00 81.50 133 GLU A O 1
ATOM 1073 N N . PRO A 1 134 ? -17.028 -11.656 15.742 1.00 71.81 134 PRO A N 1
ATOM 1074 C CA . PRO A 1 134 ? -15.810 -11.142 16.375 1.00 71.81 134 PRO A CA 1
ATOM 1075 C C . PRO A 1 134 ? -14.561 -11.260 15.486 1.00 71.81 134 PRO A C 1
ATOM 10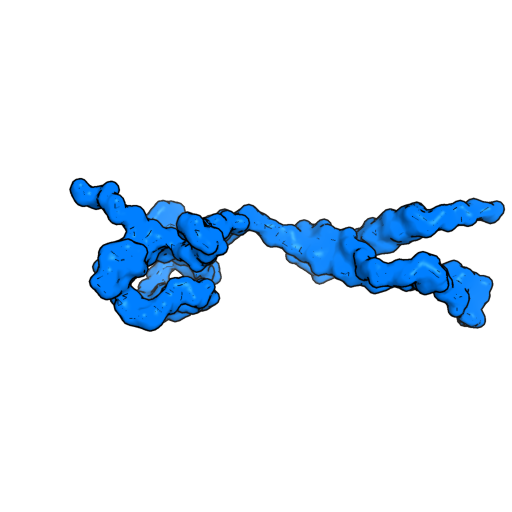77 O O . PRO A 1 134 ? -13.734 -10.349 15.466 1.00 71.81 134 PRO A O 1
ATOM 1080 N N . SER A 1 135 ? -14.473 -12.332 14.696 1.00 77.31 135 SER A N 1
ATOM 1081 C CA . SER A 1 135 ? -13.410 -12.593 13.718 1.00 77.31 135 SER A CA 1
ATOM 1082 C C . SER A 1 135 ? -13.400 -11.636 12.521 1.00 77.31 135 SER A C 1
ATOM 1084 O O . SER A 1 135 ? -12.404 -11.568 11.805 1.00 77.31 135 SER A O 1
ATOM 1086 N N . ASP A 1 136 ? -14.475 -10.874 12.296 1.00 84.81 136 ASP A N 1
ATOM 1087 C CA . ASP A 1 136 ? -14.546 -9.874 11.222 1.00 84.81 136 ASP A CA 1
ATOM 1088 C C . ASP A 1 136 ? -13.861 -8.549 11.600 1.00 84.81 136 ASP A C 1
ATOM 1090 O O . ASP A 1 136 ? -13.814 -7.615 10.794 1.00 84.81 136 ASP A O 1
ATOM 1094 N N . GLY A 1 137 ? -13.384 -8.420 12.842 1.00 91.19 137 GLY A N 1
ATOM 1095 C CA . GLY A 1 137 ? -12.779 -7.192 13.335 1.00 91.19 137 GLY A CA 1
ATOM 1096 C C . GLY A 1 137 ? -11.503 -6.819 12.580 1.00 91.19 137 GLY A C 1
ATOM 1097 O O . GLY A 1 137 ? -10.662 -7.669 12.292 1.00 91.19 137 GLY A O 1
ATOM 1098 N N . LEU A 1 138 ? -11.318 -5.523 12.313 1.00 94.75 138 LEU A N 1
ATOM 1099 C CA . LEU A 1 138 ? -10.104 -4.989 11.690 1.00 94.75 138 LEU A CA 1
ATOM 1100 C C . LEU A 1 138 ? -9.482 -3.893 12.551 1.00 94.75 138 LEU A C 1
ATOM 1102 O O . LEU A 1 138 ? -10.168 -3.003 13.056 1.00 94.75 138 LEU A O 1
ATOM 1106 N N . ARG A 1 139 ? -8.157 -3.905 12.648 1.00 95.75 139 ARG A N 1
ATOM 1107 C CA . ARG A 1 139 ? -7.355 -2.791 13.144 1.00 95.75 139 ARG A CA 1
ATOM 1108 C C . ARG A 1 139 ? -6.698 -2.097 11.962 1.00 95.75 139 ARG A C 1
ATOM 1110 O O . ARG A 1 139 ? -5.962 -2.725 11.205 1.00 95.75 139 ARG A O 1
ATOM 1117 N N . VAL A 1 140 ? -6.941 -0.801 11.825 1.00 97.06 140 VAL A N 1
ATOM 1118 C CA . VAL A 1 140 ? -6.391 0.032 10.753 1.00 97.06 140 VAL A CA 1
ATOM 1119 C C . VAL A 1 140 ? -5.459 1.067 11.363 1.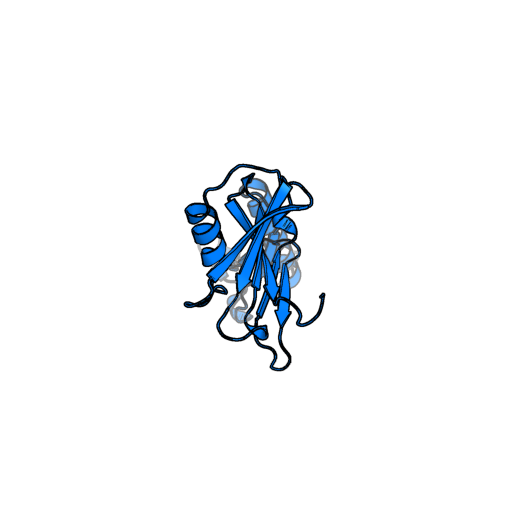00 97.06 140 VAL A C 1
ATOM 1121 O O . VAL A 1 140 ? -5.841 1.769 12.294 1.00 97.06 140 VAL A O 1
ATOM 1124 N N . CYS A 1 141 ? -4.250 1.182 10.825 1.00 97.50 141 CYS A N 1
ATOM 1125 C CA . CYS A 1 141 ? -3.292 2.214 11.200 1.00 97.50 141 CYS A CA 1
ATOM 1126 C C . CYS A 1 141 ? -3.141 3.211 10.049 1.00 97.50 141 CYS A C 1
ATOM 1128 O O . CYS A 1 141 ? -2.906 2.821 8.903 1.00 97.50 141 CYS A O 1
ATOM 1130 N N . ILE A 1 142 ? -3.286 4.502 10.334 1.00 98.12 142 ILE A N 1
ATOM 1131 C CA . ILE A 1 142 ? -3.202 5.591 9.357 1.00 98.12 142 ILE A CA 1
ATOM 1132 C C . ILE A 1 142 ? -2.039 6.501 9.734 1.00 98.12 142 ILE A C 1
ATOM 1134 O O . ILE A 1 142 ? -1.892 6.868 10.895 1.00 98.12 142 ILE A O 1
ATOM 1138 N N . ASN A 1 143 ? -1.250 6.912 8.741 1.00 97.56 143 ASN A N 1
ATOM 1139 C CA . ASN A 1 143 ? -0.361 8.062 8.840 1.00 97.56 143 ASN A CA 1
ATOM 1140 C C . ASN A 1 143 ? -1.196 9.328 8.588 1.00 97.56 143 ASN A C 1
ATOM 1142 O O . ASN A 1 143 ? -1.555 9.577 7.428 1.00 97.56 143 ASN A O 1
ATOM 1146 N N . PRO A 1 144 ? -1.512 10.134 9.617 1.00 96.94 144 PRO A N 1
ATOM 1147 C CA . PRO A 1 144 ? -2.417 11.266 9.456 1.00 96.94 144 PRO A CA 1
ATOM 1148 C C . PRO A 1 144 ? -1.826 12.345 8.547 1.00 96.94 144 PRO A C 1
ATOM 1150 O O . PRO A 1 144 ? -2.492 12.815 7.626 1.00 96.94 144 PRO A O 1
ATOM 1153 N N . ALA A 1 145 ? -0.537 12.642 8.720 1.00 96.12 145 ALA A N 1
ATOM 1154 C CA . ALA A 1 145 ? 0.192 13.640 7.943 1.00 96.12 145 ALA A CA 1
ATOM 1155 C C . ALA A 1 145 ? 0.286 13.328 6.445 1.00 96.12 145 ALA A C 1
ATOM 1157 O O . ALA A 1 145 ? 0.324 14.235 5.615 1.00 96.12 145 ALA A O 1
ATOM 1158 N N . ARG A 1 146 ? 0.347 12.043 6.081 1.00 95.00 146 ARG A N 1
ATOM 1159 C CA . ARG A 1 146 ? 0.342 11.604 4.675 1.00 95.00 146 ARG A CA 1
ATOM 1160 C C . ARG A 1 146 ? -1.050 11.241 4.168 1.00 95.00 146 ARG A C 1
ATOM 1162 O O . ARG A 1 146 ? -1.179 10.940 2.985 1.00 95.00 146 ARG A O 1
ATOM 1169 N N . ARG A 1 147 ? -2.066 11.247 5.041 1.00 96.44 147 ARG A N 1
ATOM 1170 C CA . ARG A 1 147 ? -3.430 10.773 4.761 1.00 96.44 147 ARG A CA 1
ATOM 1171 C C . ARG A 1 147 ? -3.431 9.389 4.093 1.00 96.44 147 ARG A C 1
ATOM 1173 O O . ARG A 1 147 ? -4.122 9.169 3.104 1.00 96.44 147 ARG A O 1
ATOM 1180 N N . ALA A 1 148 ? -2.621 8.466 4.617 1.00 95.12 148 ALA A N 1
ATOM 1181 C CA . ALA A 1 148 ? -2.368 7.162 4.000 1.00 95.12 148 ALA A CA 1
ATOM 1182 C C . ALA A 1 148 ? -2.484 6.013 5.009 1.00 95.12 148 ALA A C 1
ATOM 1184 O O . ALA A 1 148 ? -2.013 6.126 6.139 1.00 95.12 148 ALA A O 1
ATOM 1185 N N . VAL A 1 149 ? -3.071 4.888 4.591 1.00 96.31 149 VAL A N 1
ATOM 1186 C CA . VAL A 1 149 ? -3.197 3.681 5.425 1.00 96.31 149 VAL A CA 1
ATOM 1187 C C . VAL A 1 149 ? -1.866 2.940 5.487 1.00 96.31 149 VAL A C 1
ATOM 1189 O O . VAL A 1 149 ? -1.433 2.398 4.468 1.00 96.31 149 VAL A O 1
ATOM 1192 N N . ILE A 1 150 ? -1.266 2.900 6.676 1.00 96.00 150 ILE A N 1
ATOM 1193 C CA . ILE A 1 150 ? -0.047 2.153 7.002 1.00 96.00 150 ILE A CA 1
ATOM 1194 C C . ILE A 1 150 ? -0.340 0.654 7.023 1.00 96.00 150 ILE A C 1
ATOM 1196 O O . ILE A 1 150 ? 0.358 -0.114 6.371 1.00 96.00 150 ILE A O 1
ATOM 1200 N N . SER A 1 151 ? -1.368 0.229 7.756 1.00 96.56 151 SER A N 1
ATOM 1201 C CA . SER A 1 151 ? -1.693 -1.191 7.880 1.00 96.56 151 SER A CA 1
ATOM 1202 C C . SER A 1 151 ? -3.178 -1.440 8.078 1.00 96.56 151 SER A C 1
ATOM 1204 O O . SER A 1 151 ? -3.909 -0.587 8.585 1.00 96.56 151 SER A O 1
ATOM 1206 N N . ILE A 1 152 ? -3.600 -2.637 7.680 1.00 96.12 152 ILE A N 1
ATOM 1207 C CA . ILE A 1 152 ? -4.889 -3.236 8.018 1.00 96.12 152 ILE A CA 1
ATOM 1208 C C . ILE A 1 152 ? -4.604 -4.651 8.466 1.00 96.12 152 ILE A C 1
ATOM 1210 O O . ILE A 1 152 ? -4.039 -5.431 7.707 1.00 96.12 152 ILE A O 1
ATOM 1214 N N . LEU A 1 153 ? -4.984 -4.970 9.694 1.00 95.25 153 LEU A N 1
ATOM 1215 C CA . LEU A 1 153 ? -4.748 -6.274 10.292 1.00 95.25 153 LEU A CA 1
ATOM 1216 C C . LEU A 1 153 ? -6.064 -6.813 10.854 1.00 95.25 153 LEU A C 1
ATOM 1218 O O . LEU A 1 153 ? -6.815 -6.027 11.442 1.00 95.25 153 LEU A O 1
ATOM 1222 N N . PRO A 1 154 ? -6.349 -8.117 10.719 1.00 92.69 154 PRO A N 1
ATOM 1223 C CA . PRO A 1 154 ? -7.429 -8.733 11.475 1.00 92.69 154 PRO A CA 1
ATOM 1224 C C . PRO A 1 154 ? -7.180 -8.551 12.976 1.00 92.69 154 PRO A C 1
ATOM 1226 O O . PRO A 1 154 ? -6.037 -8.557 13.445 1.00 92.69 154 PRO A O 1
ATOM 1229 N N . VAL A 1 155 ? -8.248 -8.335 13.736 1.00 88.88 155 VAL A N 1
ATOM 1230 C CA . VAL A 1 155 ? -8.178 -8.351 15.199 1.00 88.88 155 VAL A CA 1
ATOM 1231 C C . VAL A 1 155 ? -8.116 -9.818 15.615 1.00 88.88 155 VAL A C 1
ATOM 1233 O O . VAL A 1 155 ? -9.077 -10.549 15.405 1.00 88.88 155 VAL A O 1
ATOM 1236 N N . GLU A 1 156 ? -6.988 -10.266 16.168 1.00 71.12 156 GLU A N 1
ATOM 1237 C CA . GLU A 1 156 ? -6.893 -11.626 16.709 1.00 71.12 156 GLU A CA 1
ATOM 1238 C C . GLU A 1 156 ? -7.935 -11.824 17.823 1.00 71.12 156 GLU A C 1
ATOM 1240 O O . GLU A 1 156 ? -8.077 -10.989 18.725 1.00 71.12 156 GLU A O 1
ATOM 1245 N N . GLU A 1 157 ? -8.670 -12.938 17.774 1.00 50.28 157 GLU A N 1
ATOM 1246 C CA . GLU A 1 157 ? -9.521 -13.363 18.883 1.00 50.28 157 GLU A CA 1
ATOM 1247 C C . GLU A 1 157 ? -8.638 -13.698 20.096 1.00 50.28 157 GLU A C 1
ATOM 1249 O O . GLU A 1 157 ? -8.055 -14.776 20.174 1.00 50.28 157 GLU A O 1
ATOM 1254 N N . GLY A 1 158 ? -8.550 -12.783 21.068 1.00 42.03 158 GLY A N 1
ATOM 1255 C CA . GLY A 1 158 ? -8.047 -13.102 22.410 1.00 42.03 158 GLY A CA 1
ATOM 1256 C C . GLY A 1 158 ? -6.935 -12.204 22.948 1.00 42.03 158 GLY A C 1
ATOM 1257 O O . GLY A 1 158 ? -5.802 -12.635 23.117 1.00 42.03 158 GLY A O 1
ATOM 1258 N N . ALA A 1 159 ? -7.291 -10.985 23.350 1.00 31.09 159 ALA A N 1
ATOM 1259 C CA . ALA A 1 159 ? -6.601 -10.274 24.428 1.00 31.09 159 ALA A CA 1
ATOM 1260 C C . ALA A 1 159 ? -7.654 -9.551 25.282 1.00 31.09 159 ALA A C 1
ATOM 1262 O O . ALA A 1 159 ? -7.849 -8.339 25.186 1.00 31.09 159 ALA A O 1
ATOM 1263 N N . ARG A 1 160 ? -8.406 -10.330 26.058 1.00 32.75 160 ARG A N 1
ATOM 1264 C CA . ARG A 1 160 ? -9.147 -9.855 27.228 1.00 32.75 160 ARG A CA 1
ATOM 1265 C C . ARG A 1 160 ? -8.646 -10.611 28.442 1.00 32.75 160 ARG A C 1
ATOM 1267 O O . ARG A 1 160 ? -8.419 -11.831 28.290 1.00 32.75 160 ARG A O 1
#

Foldseek 3Di:
DDPDDLVNVVVVVQVVVQVVCVVPHDAHKGKDWDDDPPVLQWDQDPVVRDTDGDTDIDIDGDQDDKAFDADPVRDTQKIARPCQLVPQAADDDDPVLLVVQQCVVVNDDPAWDWDDWDQDPRNWIWTWTDHPDNQSIWIWTARVVVSHTRMIDGDDPDDD

Secondary structure (DSSP, 8-state):
-----HHHHHHHHHHHHHHHHHHHS-SEEEEEEPP--GGGSSEEETTTTEEE----EEEEEE---EEEEE-TTS-EEEEEEGGGGTT-------HHHHHHHHHTTS---TT-EEEEEEE-GGG-EEEEEE-SSGGG-EEEEEETTTTEEEEEEE--S---